Protein AF-A0A2N3FH47-F1 (afdb_monomer_lite)

Foldseek 3Di:
DDVVVVVVVVVVVVVVCCVVVVCVVVVVVPPPDPVVVVVVVCVVVVVVCVVVVCCQQPVPVDRDPSVPRQSNVLVVVLVVCCVVVVDPVVSVVSSVVSVVVSCVVDPD

Secondary structure (DSSP, 8-state):
--HHHHHHHHHHHHHHHHHHHHHHHHHTTS---HHHHHHHHHHHHHHHHHHHHHHHH-TTSS---TTT-HHHHHHHHHHHHHHHH--HHHHHHHHHHHHHHHHHH---

Structure (mmCIF, N/CA/C/O backbone):
data_AF-A0A2N3FH47-F1
#
_entry.id   AF-A0A2N3FH47-F1
#
loop_
_atom_site.group_PDB
_atom_site.id
_atom_site.type_symbol
_atom_site.label_atom_id
_atom_site.label_alt_id
_atom_site.label_comp_id
_atom_site.label_asym_id
_atom_site.label_entity_id
_atom_site.label_seq_id
_atom_site.pdbx_PDB_ins_code
_atom_site.Cartn_x
_atom_site.Cartn_y
_atom_site.Cartn_z
_atom_site.occupancy
_atom_site.B_iso_or_equiv
_atom_site.auth_seq_id
_atom_site.auth_comp_id
_atom_site.auth_asym_id
_atom_site.auth_atom_id
_atom_site.pdbx_PDB_model_num
ATOM 1 N N . MET A 1 1 ? -34.171 -5.448 -10.588 1.00 66.75 1 MET A N 1
ATOM 2 C CA . MET A 1 1 ? -33.170 -6.163 -9.762 1.00 66.75 1 MET A CA 1
ATOM 3 C C . MET A 1 1 ? -33.901 -7.180 -8.907 1.00 66.75 1 MET A C 1
ATOM 5 O O . MET A 1 1 ? -34.880 -6.813 -8.274 1.00 66.75 1 MET A O 1
ATOM 9 N N . ARG A 1 2 ? -33.516 -8.458 -8.951 1.00 85.75 2 ARG A N 1
ATOM 10 C CA . ARG A 1 2 ? -34.212 -9.498 -8.182 1.00 85.75 2 ARG A CA 1
ATOM 11 C C . ARG A 1 2 ? -33.969 -9.310 -6.668 1.00 85.75 2 ARG A C 1
ATOM 13 O O . ARG A 1 2 ? -32.842 -8.986 -6.294 1.00 85.75 2 ARG A O 1
ATOM 20 N N . PRO A 1 3 ? -34.981 -9.522 -5.803 1.00 85.06 3 PRO A N 1
ATOM 21 C CA . PRO A 1 3 ? -34.920 -9.185 -4.372 1.00 85.06 3 PRO A CA 1
ATOM 22 C C . PRO A 1 3 ? -33.823 -9.935 -3.599 1.00 85.06 3 PRO A C 1
ATOM 24 O O . PRO A 1 3 ? -33.326 -9.430 -2.595 1.00 85.06 3 PRO A O 1
ATOM 27 N N . TYR A 1 4 ? -33.366 -11.088 -4.099 1.00 90.31 4 TYR A N 1
ATOM 28 C CA . TYR A 1 4 ? -32.262 -11.831 -3.487 1.00 90.31 4 TYR A CA 1
ATOM 29 C C . TYR A 1 4 ? -30.931 -11.071 -3.492 1.00 90.31 4 TYR A C 1
ATOM 31 O O . TYR A 1 4 ? -30.133 -11.259 -2.580 1.00 90.31 4 TYR A O 1
ATOM 39 N N . TYR A 1 5 ? -30.677 -10.201 -4.479 1.00 93.44 5 TYR A N 1
ATOM 40 C CA . TYR A 1 5 ? -29.434 -9.425 -4.516 1.00 93.44 5 TYR A CA 1
ATOM 41 C C . TYR A 1 5 ? -29.380 -8.424 -3.366 1.00 93.44 5 TYR A C 1
ATOM 43 O O . TYR A 1 5 ? -28.336 -8.256 -2.749 1.00 93.44 5 TYR A O 1
ATOM 51 N N . VAL A 1 6 ? -30.515 -7.799 -3.045 1.00 91.62 6 VAL A N 1
ATOM 52 C CA . VAL A 1 6 ? -30.606 -6.837 -1.941 1.00 91.62 6 VAL A CA 1
ATOM 53 C C . VAL A 1 6 ? -30.410 -7.551 -0.604 1.00 91.62 6 VAL A C 1
ATOM 55 O O . VAL A 1 6 ? -29.642 -7.074 0.226 1.00 91.62 6 VAL A O 1
ATOM 58 N N . ALA A 1 7 ? -31.016 -8.729 -0.426 1.00 92.12 7 ALA A N 1
ATOM 59 C CA . ALA A 1 7 ? -30.809 -9.552 0.765 1.00 92.12 7 ALA A CA 1
ATOM 60 C C . ALA A 1 7 ? -29.343 -10.003 0.921 1.00 92.12 7 ALA A C 1
ATOM 62 O O . ALA A 1 7 ? -28.804 -9.952 2.024 1.00 92.12 7 ALA A O 1
ATOM 63 N N . LEU A 1 8 ? -28.673 -10.375 -0.176 1.00 94.06 8 LEU A N 1
ATOM 64 C CA . LEU A 1 8 ? -27.246 -10.720 -0.176 1.00 94.06 8 LEU A CA 1
ATOM 65 C C . LEU A 1 8 ? -26.354 -9.527 0.176 1.00 94.06 8 LEU A C 1
ATOM 67 O O . LEU A 1 8 ? -25.451 -9.669 0.996 1.00 94.06 8 LEU A O 1
ATOM 71 N N . ILE A 1 9 ? -26.616 -8.356 -0.410 1.00 93.25 9 ILE A N 1
ATOM 72 C CA . ILE A 1 9 ? -25.855 -7.132 -0.127 1.00 93.25 9 ILE A CA 1
ATOM 73 C C . ILE A 1 9 ? -26.022 -6.738 1.342 1.00 93.25 9 ILE A C 1
ATOM 75 O O . ILE A 1 9 ? -25.030 -6.463 2.012 1.00 93.25 9 ILE A O 1
ATOM 79 N N . LEU A 1 10 ? -27.253 -6.758 1.861 1.00 94.25 10 LEU A N 1
ATOM 80 C CA . LEU A 1 10 ? -27.527 -6.445 3.265 1.00 94.25 10 LEU A CA 1
ATOM 81 C C . LEU A 1 10 ? -26.917 -7.483 4.213 1.00 94.25 10 LEU A C 1
ATOM 83 O O . LEU A 1 10 ? -26.342 -7.101 5.229 1.00 94.25 10 LEU A O 1
ATOM 87 N N . GLY A 1 11 ? -26.975 -8.772 3.871 1.00 93.94 11 GLY A N 1
ATOM 88 C CA . GLY A 1 11 ? -26.347 -9.840 4.649 1.00 93.94 11 GLY A CA 1
ATOM 89 C C . GLY A 1 11 ? -24.823 -9.709 4.695 1.00 93.94 11 GLY A C 1
ATOM 90 O O . GLY A 1 11 ? -24.232 -9.741 5.774 1.00 93.94 11 GLY A O 1
ATOM 91 N N . MET A 1 12 ? -24.179 -9.474 3.548 1.00 94.06 12 MET A N 1
ATOM 92 C CA . MET A 1 12 ? -22.737 -9.216 3.490 1.00 94.06 12 MET A CA 1
ATOM 93 C C . MET A 1 12 ? -22.352 -7.938 4.236 1.00 94.06 12 MET A C 1
ATOM 95 O O . MET A 1 12 ? -21.361 -7.943 4.969 1.00 94.06 12 MET A O 1
ATOM 99 N N . ALA A 1 13 ? -23.129 -6.860 4.097 1.00 90.81 13 ALA A N 1
ATOM 100 C CA . ALA A 1 13 ? -22.895 -5.619 4.828 1.00 90.81 13 ALA A CA 1
ATOM 101 C C . ALA A 1 13 ? -22.987 -5.845 6.343 1.00 90.81 13 ALA A C 1
ATOM 103 O O . ALA A 1 13 ? -22.081 -5.438 7.070 1.00 90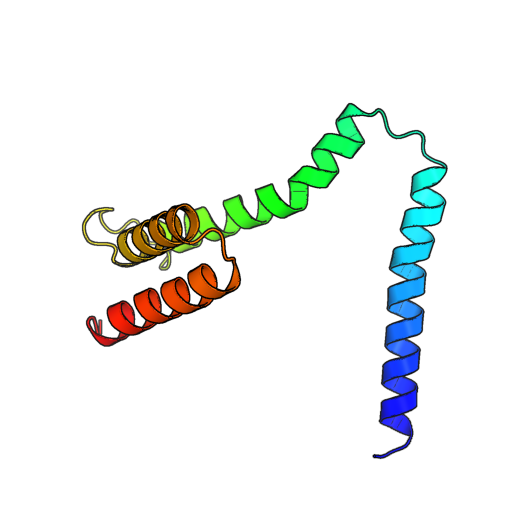.81 13 ALA A O 1
ATOM 104 N N . ALA A 1 14 ? -24.020 -6.552 6.810 1.00 93.19 14 ALA A N 1
ATOM 105 C CA . ALA A 1 14 ? -24.210 -6.862 8.222 1.00 93.19 14 ALA A CA 1
ATOM 106 C C . ALA A 1 14 ? -23.034 -7.667 8.788 1.00 93.19 14 ALA A C 1
ATOM 108 O O . ALA A 1 14 ? -22.456 -7.260 9.794 1.00 93.19 14 ALA A O 1
ATOM 109 N N . VAL A 1 15 ? -22.619 -8.748 8.118 1.00 91.50 15 VAL A N 1
ATOM 110 C CA . VAL A 1 15 ? -21.476 -9.566 8.560 1.00 91.50 15 VAL A CA 1
ATOM 111 C C . VAL A 1 15 ? -20.176 -8.753 8.547 1.00 91.50 15 VAL A C 1
ATOM 113 O O . VAL A 1 15 ? -19.442 -8.757 9.532 1.00 91.50 15 VAL A O 1
ATOM 116 N N . THR A 1 16 ? -19.916 -7.984 7.485 1.00 90.56 16 THR A N 1
ATOM 117 C CA . THR A 1 16 ? -18.693 -7.168 7.355 1.00 90.56 16 THR A CA 1
ATOM 118 C C . THR A 1 16 ? -18.587 -6.119 8.461 1.00 90.56 16 THR A C 1
ATOM 120 O O . THR A 1 16 ? -17.529 -5.967 9.081 1.00 90.56 16 THR A O 1
ATOM 123 N N . TYR A 1 17 ? -19.676 -5.392 8.726 1.00 86.06 17 TYR A N 1
ATOM 124 C CA . TYR A 1 17 ? -19.707 -4.387 9.785 1.00 86.06 17 TYR A CA 1
ATOM 125 C C . TYR A 1 17 ? -19.687 -5.021 11.171 1.00 86.06 17 TYR A C 1
ATOM 127 O O . TYR A 1 17 ? -19.001 -4.495 12.042 1.00 86.06 17 TYR A O 1
ATOM 135 N N . ALA A 1 18 ? -20.359 -6.156 11.375 1.00 87.25 18 ALA A N 1
ATOM 136 C CA . ALA A 1 18 ? -20.309 -6.880 12.640 1.00 87.25 18 ALA A CA 1
ATOM 137 C C . ALA A 1 18 ? -18.875 -7.304 12.974 1.00 87.25 18 ALA A C 1
ATOM 139 O O . ALA A 1 18 ? -18.407 -7.039 14.080 1.00 87.25 18 ALA A O 1
ATOM 140 N N . THR A 1 19 ? -18.136 -7.866 12.010 1.00 84.50 19 THR A N 1
ATOM 141 C CA . THR A 1 19 ? -16.723 -8.202 12.216 1.00 84.50 19 THR A CA 1
ATOM 142 C C . THR A 1 19 ? -15.899 -6.945 12.461 1.00 84.50 19 THR A C 1
ATOM 144 O O . THR A 1 19 ? -15.171 -6.891 13.442 1.00 84.50 19 THR A O 1
ATOM 147 N N . ARG A 1 20 ? -16.024 -5.906 11.625 1.00 80.75 20 ARG A N 1
ATOM 148 C CA . ARG A 1 20 ? -15.157 -4.719 11.701 1.00 80.75 20 ARG A CA 1
ATOM 149 C C . ARG A 1 20 ? -15.421 -3.868 12.952 1.00 80.75 20 ARG A C 1
ATOM 151 O O . ARG A 1 20 ? -14.478 -3.493 13.640 1.00 80.75 20 ARG A O 1
ATOM 158 N N . VAL A 1 21 ? -16.682 -3.574 13.263 1.00 77.00 21 VAL A N 1
ATOM 159 C CA . VAL A 1 21 ? -17.082 -2.765 14.430 1.00 77.00 21 VAL A CA 1
ATOM 160 C C . VAL A 1 21 ? -16.976 -3.576 15.716 1.00 77.00 21 VAL A C 1
ATOM 162 O O . VAL A 1 21 ? -16.508 -3.041 16.718 1.00 77.00 21 VAL A O 1
ATOM 165 N N . GLY A 1 22 ? -17.327 -4.866 15.682 1.00 75.25 22 GLY A N 1
ATOM 166 C CA . GLY A 1 22 ? -17.149 -5.771 16.817 1.00 75.25 22 GLY A CA 1
ATOM 167 C C . GLY A 1 22 ? -15.682 -5.888 17.225 1.00 75.25 22 GLY A C 1
ATOM 168 O O . GLY A 1 22 ? -15.360 -5.704 18.397 1.00 75.25 22 GLY A O 1
ATOM 169 N N . PHE A 1 23 ? -14.770 -6.074 16.261 1.00 6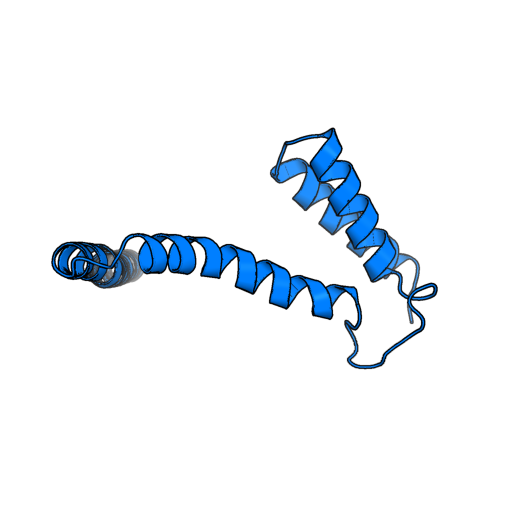8.56 23 PHE A N 1
ATOM 170 C CA . PHE A 1 23 ? -13.334 -6.101 16.555 1.00 68.56 23 PHE A CA 1
ATOM 171 C C . PHE A 1 23 ? -12.825 -4.768 17.098 1.00 68.56 23 PHE A C 1
ATOM 173 O O . PHE A 1 23 ? -12.068 -4.766 18.058 1.00 68.56 23 PHE A O 1
ATOM 180 N N . ILE A 1 24 ? -13.235 -3.633 16.520 1.00 66.50 24 ILE A N 1
ATOM 181 C CA . ILE A 1 24 ? -12.796 -2.305 16.984 1.00 66.50 24 ILE A CA 1
ATOM 182 C C . ILE A 1 24 ? -13.334 -2.004 18.393 1.00 66.50 24 ILE A C 1
ATOM 184 O O . ILE A 1 24 ? -12.623 -1.415 19.208 1.00 66.50 24 ILE A O 1
ATOM 188 N N . GLY A 1 25 ? -14.566 -2.424 18.693 1.00 68.12 25 GLY A N 1
ATOM 189 C CA . GLY A 1 25 ? -15.183 -2.284 20.012 1.00 68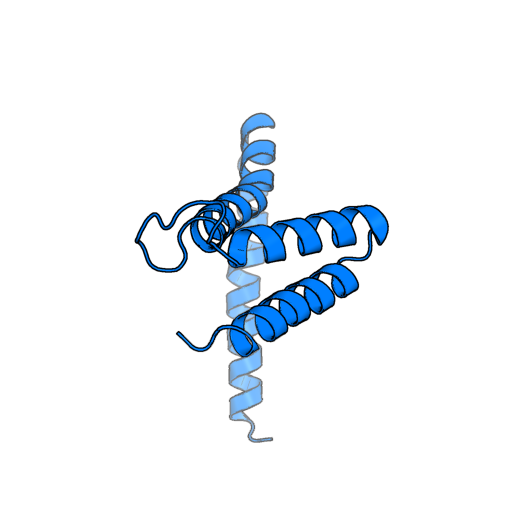.12 25 GLY A CA 1
ATOM 190 C C . GLY A 1 25 ? -14.465 -3.102 21.087 1.00 68.12 25 GLY A C 1
ATOM 191 O O . GLY A 1 25 ? -14.167 -2.569 22.153 1.00 68.12 25 GLY A O 1
ATOM 192 N N . VAL A 1 26 ? -14.113 -4.356 20.784 1.00 63.53 26 VAL A N 1
ATOM 193 C CA . VAL A 1 26 ? -13.356 -5.240 21.690 1.00 63.53 26 VAL A CA 1
ATOM 194 C C . VAL A 1 26 ? -11.885 -4.817 21.793 1.00 63.53 26 VAL A C 1
ATOM 196 O O . VAL A 1 26 ? -11.320 -4.793 22.882 1.00 63.53 26 VAL A O 1
ATOM 199 N N . ALA A 1 27 ? -11.263 -4.386 20.693 1.00 61.44 27 ALA A N 1
ATOM 200 C CA . ALA A 1 27 ? -9.884 -3.895 20.675 1.00 61.44 27 ALA A CA 1
ATOM 201 C C . ALA A 1 27 ? -9.693 -2.595 21.473 1.00 61.44 27 ALA A C 1
ATOM 203 O O . ALA A 1 27 ? -8.576 -2.307 21.887 1.00 61.44 27 ALA A O 1
ATOM 204 N N . ARG A 1 28 ? -10.761 -1.822 21.722 1.00 58.91 28 ARG A N 1
ATOM 205 C CA . ARG A 1 28 ? -10.737 -0.664 22.633 1.00 58.91 28 ARG A CA 1
ATOM 206 C C . ARG A 1 28 ? -10.616 -1.051 24.108 1.00 58.91 28 ARG A C 1
ATOM 208 O O . ARG A 1 28 ? -10.177 -0.220 24.892 1.00 58.91 28 ARG A O 1
ATOM 215 N N . GLN A 1 29 ? -11.037 -2.262 24.478 1.00 59.78 29 GLN A N 1
ATOM 216 C CA . GLN A 1 29 ? -10.985 -2.760 25.858 1.00 59.78 29 GLN A CA 1
ATOM 217 C C . GLN A 1 29 ? -9.634 -3.399 26.193 1.00 59.78 29 GLN A C 1
ATOM 219 O O . GLN A 1 29 ? -9.242 -3.443 27.354 1.00 59.78 29 GLN A O 1
ATOM 224 N N . PHE A 1 30 ? -8.898 -3.854 25.178 1.00 61.81 30 PHE A N 1
ATOM 225 C CA . PHE A 1 30 ? -7.489 -4.183 25.323 1.00 61.81 30 PHE A CA 1
ATOM 226 C C . PHE A 1 30 ? -6.690 -2.881 25.261 1.00 61.81 30 PHE A C 1
ATOM 228 O O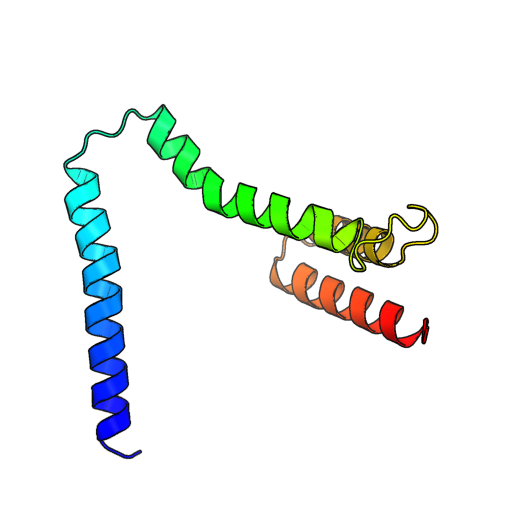 . PHE A 1 30 ? -6.531 -2.304 24.186 1.00 61.81 30 PHE A O 1
ATOM 235 N N . GLU A 1 31 ? -6.177 -2.411 26.398 1.00 59.47 31 GLU A N 1
ATOM 236 C CA . GLU A 1 31 ? -5.166 -1.349 26.448 1.00 59.47 31 GLU A CA 1
ATOM 237 C C . GLU A 1 31 ? -3.878 -1.846 25.769 1.00 59.47 31 GLU A C 1
ATOM 239 O O . GLU A 1 31 ? -2.915 -2.284 26.397 1.00 59.47 31 GLU A O 1
ATOM 244 N N . MET A 1 32 ? -3.875 -1.858 24.436 1.00 60.00 32 MET A N 1
ATOM 245 C CA . MET A 1 32 ? -2.709 -2.222 23.649 1.00 60.00 32 MET A CA 1
ATOM 246 C C . MET A 1 32 ? -1.638 -1.163 23.891 1.00 60.00 32 MET A C 1
ATOM 248 O O . MET A 1 32 ? -1.846 0.015 23.586 1.00 60.00 32 MET A O 1
ATOM 252 N N . HIS A 1 33 ? -0.485 -1.593 24.413 1.00 66.62 33 HIS A N 1
ATOM 253 C CA . HIS A 1 33 ? 0.671 -0.727 24.627 1.00 66.62 33 HIS A CA 1
ATOM 254 C C . HIS A 1 33 ? 0.927 0.104 23.353 1.00 66.62 33 HIS A C 1
ATOM 256 O O . HIS A 1 33 ? 0.924 -0.462 22.253 1.00 66.62 33 HIS A O 1
ATOM 262 N N . PRO A 1 34 ? 1.149 1.428 23.450 1.00 72.75 34 PRO A N 1
ATOM 263 C CA . PRO A 1 34 ? 1.162 2.340 22.299 1.00 72.75 34 PRO A CA 1
ATOM 264 C C . PRO A 1 34 ? 2.131 1.918 21.181 1.00 72.75 34 PRO A C 1
ATOM 266 O O . PRO A 1 34 ? 1.878 2.183 20.007 1.00 72.75 34 PRO A O 1
ATOM 269 N N . LEU A 1 35 ? 3.203 1.198 21.529 1.00 74.06 35 LEU A N 1
ATOM 270 C CA . LEU A 1 35 ? 4.154 0.602 20.583 1.00 74.06 35 LEU A CA 1
ATOM 271 C C . LEU A 1 35 ? 3.531 -0.485 19.690 1.00 74.06 35 LEU A C 1
ATOM 273 O O . LEU A 1 35 ? 3.794 -0.512 18.487 1.00 74.06 35 LEU A O 1
ATOM 277 N N . LEU A 1 36 ? 2.692 -1.361 20.251 1.00 73.12 36 LEU A N 1
ATOM 278 C CA . LEU A 1 36 ? 2.042 -2.441 19.505 1.00 73.12 36 LEU A CA 1
ATOM 279 C C . LEU A 1 36 ? 1.022 -1.868 18.524 1.00 73.12 36 LEU A C 1
ATOM 281 O O . LEU A 1 36 ? 1.065 -2.189 17.341 1.00 73.12 36 LEU A O 1
ATOM 285 N N . ARG A 1 37 ? 0.173 -0.943 18.983 1.00 76.06 37 ARG A N 1
ATOM 286 C CA . ARG A 1 37 ? -0.817 -0.275 18.126 1.00 76.06 37 ARG A CA 1
ATOM 287 C C . ARG A 1 37 ? -0.158 0.422 16.936 1.00 76.06 37 ARG A C 1
ATOM 289 O O . ARG A 1 37 ? -0.606 0.252 15.806 1.00 76.06 37 ARG A O 1
ATOM 296 N N . ARG A 1 38 ? 0.932 1.154 17.190 1.00 76.38 38 ARG A N 1
ATOM 297 C CA . ARG A 1 38 ? 1.691 1.851 16.147 1.00 76.38 38 ARG A CA 1
ATOM 298 C C . ARG A 1 38 ? 2.320 0.865 15.159 1.00 76.38 38 ARG A C 1
ATOM 300 O O . ARG A 1 38 ? 2.272 1.105 13.962 1.00 76.38 38 ARG A O 1
ATOM 307 N N . SER A 1 39 ? 2.836 -0.267 15.639 1.00 79.50 39 SER A N 1
ATOM 308 C CA . SER A 1 39 ? 3.398 -1.320 14.781 1.00 79.50 39 SER A CA 1
ATOM 309 C C . SER A 1 39 ? 2.330 -1.980 13.904 1.00 79.50 39 SER A C 1
ATOM 311 O O . SER A 1 39 ? 2.541 -2.110 12.702 1.00 79.50 39 SER A O 1
ATOM 313 N N . LEU A 1 40 ? 1.162 -2.325 14.465 1.00 80.25 40 LEU A N 1
ATOM 314 C CA . LEU A 1 40 ? 0.040 -2.900 13.711 1.00 80.25 40 LEU A CA 1
ATOM 315 C C . LEU A 1 40 ? -0.511 -1.9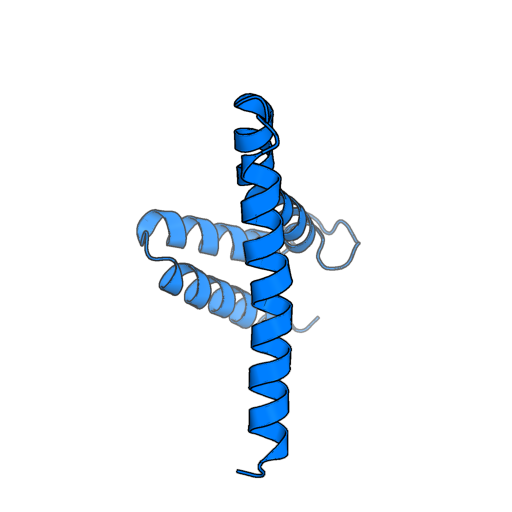44 12.642 1.00 80.25 40 LEU A C 1
ATOM 317 O O . LEU A 1 40 ? -0.940 -2.405 11.589 1.00 80.25 40 LEU A O 1
ATOM 321 N N . GLU A 1 41 ? -0.479 -0.631 12.868 1.00 83.19 41 GLU A N 1
ATOM 322 C CA . GLU A 1 41 ? -0.906 0.357 11.867 1.00 83.19 41 GLU A CA 1
ATOM 323 C C . GLU A 1 41 ? 0.044 0.419 10.656 1.00 83.19 41 GLU A C 1
ATOM 325 O O . GLU A 1 41 ? -0.396 0.688 9.538 1.00 83.19 41 GLU A O 1
ATOM 330 N N . TYR A 1 42 ? 1.326 0.084 10.843 1.00 84.19 42 TYR A N 1
ATOM 331 C CA . TYR A 1 42 ? 2.298 -0.031 9.750 1.00 84.19 42 TYR A CA 1
ATOM 332 C C . TYR A 1 42 ? 2.284 -1.392 9.048 1.00 84.19 42 TYR A C 1
ATOM 334 O O . TYR A 1 42 ? 2.781 -1.483 7.925 1.00 84.19 42 TYR A O 1
ATOM 342 N N . VAL A 1 43 ? 1.694 -2.432 9.650 1.00 87.62 43 VAL A N 1
ATOM 343 C CA . VAL A 1 43 ? 1.623 -3.781 9.059 1.00 87.62 43 VAL A CA 1
ATOM 344 C C . VAL A 1 43 ? 1.032 -3.771 7.640 1.00 87.62 43 VAL A C 1
ATOM 346 O O . VAL A 1 43 ? 1.669 -4.338 6.756 1.00 87.62 43 VAL A O 1
ATOM 349 N N . PRO A 1 44 ? -0.106 -3.106 7.348 1.00 88.69 44 PRO A N 1
ATOM 350 C CA . PRO A 1 44 ? -0.659 -3.075 5.993 1.00 88.69 44 PRO A CA 1
ATOM 351 C C . PRO A 1 44 ? 0.313 -2.495 4.961 1.00 88.69 44 PRO A C 1
ATOM 353 O O . PRO A 1 44 ? 0.485 -3.059 3.884 1.00 88.69 44 PRO A O 1
ATOM 356 N N . VAL A 1 45 ? 0.985 -1.391 5.298 1.00 86.62 45 VAL A N 1
ATOM 357 C CA . VAL A 1 45 ? 1.946 -0.735 4.399 1.00 86.62 45 VAL A CA 1
ATOM 358 C C . VAL A 1 45 ? 3.200 -1.595 4.225 1.00 86.62 45 VAL A C 1
ATOM 360 O O . VAL A 1 45 ? 3.687 -1.745 3.106 1.00 86.62 45 VAL A O 1
ATOM 363 N N . ALA A 1 46 ? 3.692 -2.207 5.304 1.00 88.81 46 ALA A N 1
ATOM 364 C CA . ALA A 1 46 ? 4.852 -3.093 5.277 1.00 88.81 46 ALA A CA 1
ATOM 365 C C . ALA A 1 46 ? 4.594 -4.356 4.444 1.00 88.81 46 ALA A C 1
ATOM 367 O O . ALA A 1 46 ? 5.446 -4.740 3.649 1.00 88.81 46 ALA A O 1
ATOM 368 N N . ILE A 1 47 ? 3.410 -4.965 4.572 1.00 91.75 47 ILE A N 1
ATOM 369 C CA . ILE A 1 47 ? 3.013 -6.127 3.768 1.00 91.75 47 ILE A CA 1
ATOM 370 C C . ILE A 1 47 ? 2.924 -5.743 2.291 1.00 91.75 47 ILE A C 1
ATOM 372 O O . ILE A 1 47 ? 3.462 -6.459 1.452 1.00 91.75 47 ILE A O 1
ATOM 376 N N . LEU A 1 48 ? 2.298 -4.608 1.954 1.00 90.44 48 LEU A N 1
ATOM 377 C CA . LEU A 1 48 ? 2.249 -4.138 0.566 1.00 90.44 48 LEU A CA 1
ATOM 378 C C . LEU A 1 48 ? 3.656 -3.928 -0.003 1.00 90.44 48 LEU A C 1
ATOM 380 O O . LEU A 1 48 ? 3.935 -4.392 -1.104 1.00 90.44 48 LEU A O 1
ATOM 384 N N . ALA A 1 49 ? 4.561 -3.301 0.751 1.00 86.81 49 ALA A N 1
ATOM 385 C CA . ALA A 1 49 ? 5.950 -3.137 0.332 1.00 86.81 49 ALA A CA 1
ATOM 386 C C . ALA A 1 49 ? 6.658 -4.492 0.147 1.00 86.81 49 ALA A C 1
ATOM 388 O O . ALA A 1 49 ? 7.301 -4.709 -0.878 1.00 86.81 49 ALA A O 1
ATOM 389 N N . ALA A 1 50 ? 6.488 -5.420 1.090 1.00 86.69 50 ALA A N 1
ATOM 390 C CA . ALA A 1 50 ? 7.070 -6.759 1.042 1.00 86.69 50 ALA A CA 1
ATOM 391 C C . ALA A 1 50 ? 6.501 -7.639 -0.083 1.00 86.69 50 ALA A C 1
ATOM 393 O O . ALA A 1 50 ? 7.187 -8.550 -0.529 1.00 86.69 50 ALA A O 1
ATOM 394 N N . LEU A 1 51 ? 5.276 -7.376 -0.550 1.00 88.31 51 LEU A N 1
ATOM 395 C CA . LEU A 1 51 ? 4.672 -8.046 -1.707 1.00 88.31 51 LEU A CA 1
ATOM 396 C C . LEU A 1 51 ? 5.129 -7.425 -3.030 1.00 88.31 51 LEU A C 1
ATOM 398 O O . LEU A 1 51 ? 5.446 -8.142 -3.977 1.00 88.31 51 LEU A O 1
ATOM 402 N N . VAL A 1 52 ? 5.177 -6.094 -3.102 1.00 82.50 52 VAL A N 1
ATOM 403 C CA . VAL A 1 52 ? 5.550 -5.370 -4.324 1.00 82.50 52 VAL A CA 1
ATOM 404 C C . VAL A 1 52 ? 7.038 -5.533 -4.631 1.00 82.50 52 VAL A C 1
ATOM 406 O O . VAL A 1 52 ? 7.400 -5.715 -5.788 1.00 82.50 52 VAL A O 1
ATOM 409 N N . PHE A 1 53 ? 7.903 -5.511 -3.617 1.00 81.69 53 PHE A N 1
ATOM 410 C CA . PHE A 1 53 ? 9.352 -5.615 -3.796 1.00 81.69 53 PHE A CA 1
ATOM 411 C C . PHE A 1 53 ? 9.792 -6.875 -4.577 1.00 81.69 53 PHE A C 1
ATOM 413 O O . PHE A 1 53 ? 10.429 -6.718 -5.620 1.00 81.69 53 PHE A O 1
ATOM 420 N N . PRO A 1 54 ? 9.428 -8.113 -4.179 1.00 77.12 54 PRO A N 1
ATOM 421 C CA . PRO A 1 54 ? 9.765 -9.309 -4.949 1.00 77.12 54 PRO A CA 1
ATOM 422 C C . PRO A 1 54 ? 9.018 -9.375 -6.284 1.00 77.12 54 PRO A C 1
ATOM 424 O O . PRO A 1 54 ? 9.592 -9.841 -7.263 1.00 77.12 54 PRO A O 1
ATOM 427 N N . ALA A 1 55 ? 7.782 -8.865 -6.359 1.00 76.62 55 ALA A N 1
ATOM 428 C CA . ALA A 1 55 ? 7.033 -8.807 -7.615 1.00 76.62 55 ALA A CA 1
ATOM 429 C C . ALA A 1 55 ? 7.722 -7.926 -8.675 1.00 76.62 55 ALA A C 1
ATOM 431 O O . ALA A 1 55 ? 7.577 -8.177 -9.868 1.00 76.62 55 ALA A O 1
ATOM 432 N N . VAL A 1 56 ? 8.481 -6.912 -8.246 1.00 72.88 56 VAL A N 1
ATOM 433 C CA . VAL A 1 56 ? 9.269 -6.036 -9.125 1.00 72.88 56 VAL A CA 1
ATOM 434 C C . VAL A 1 56 ? 10.648 -6.622 -9.428 1.00 72.88 56 VAL A C 1
ATOM 436 O O . VAL A 1 56 ? 11.107 -6.523 -10.563 1.00 72.88 56 VAL A O 1
ATOM 439 N N . LEU A 1 57 ? 11.324 -7.210 -8.434 1.00 68.25 57 LEU A N 1
ATOM 440 C CA . LEU A 1 57 ? 12.691 -7.719 -8.600 1.00 68.25 57 LEU A CA 1
ATOM 441 C C . LEU A 1 57 ? 12.758 -9.069 -9.333 1.00 68.25 57 LEU A C 1
ATOM 443 O O . LEU A 1 57 ? 13.702 -9.294 -10.086 1.00 68.25 57 LEU A O 1
ATOM 447 N N . ALA A 1 58 ? 11.803 -9.971 -9.099 1.00 65.94 58 ALA A N 1
ATOM 448 C CA . ALA A 1 58 ? 11.815 -11.333 -9.636 1.00 65.94 58 ALA A CA 1
ATOM 449 C C . ALA A 1 58 ? 10.393 -11.824 -9.993 1.00 65.94 58 ALA A C 1
ATOM 451 O O . ALA A 1 58 ? 9.895 -12.774 -9.381 1.00 65.94 58 ALA A O 1
ATOM 452 N N . PRO A 1 59 ? 9.724 -11.207 -10.987 1.00 64.38 59 PRO A N 1
ATOM 453 C CA . PRO A 1 59 ? 8.348 -11.546 -11.367 1.00 64.38 59 PRO A CA 1
ATOM 454 C C . PRO A 1 59 ? 8.161 -12.998 -11.844 1.00 64.38 59 PRO A C 1
ATOM 456 O O . PRO A 1 59 ? 7.069 -13.544 -11.703 1.00 64.38 59 PRO A O 1
ATOM 459 N N . SER A 1 60 ? 9.205 -13.637 -12.380 1.00 61.44 60 SER A N 1
ATOM 460 C CA . SER A 1 60 ? 9.190 -15.008 -12.919 1.00 61.44 60 SER A CA 1
ATOM 461 C C . SER A 1 60 ? 9.834 -16.058 -11.997 1.00 61.44 60 SER A C 1
ATOM 463 O O . SER A 1 60 ? 9.904 -17.229 -12.361 1.00 61.44 60 SER A O 1
ATOM 465 N N . GLY A 1 61 ? 10.309 -15.678 -10.804 1.00 58.78 61 GLY A N 1
ATOM 466 C CA . GLY A 1 61 ? 11.012 -16.589 -9.887 1.00 58.78 61 GLY A CA 1
ATOM 467 C C . GLY A 1 61 ? 12.460 -16.917 -10.284 1.00 58.78 61 GLY A C 1
ATOM 468 O O . GLY A 1 61 ? 13.167 -17.570 -9.517 1.00 58.78 61 GLY A O 1
ATOM 469 N N . THR A 1 62 ? 12.934 -16.429 -11.433 1.00 54.31 62 THR A N 1
ATOM 470 C CA . THR A 1 62 ? 14.341 -16.459 -11.846 1.00 54.31 62 THR A CA 1
ATOM 471 C C . THR A 1 62 ? 14.976 -15.089 -11.594 1.00 54.31 62 THR A C 1
ATOM 473 O O . THR A 1 62 ? 14.408 -14.053 -11.938 1.00 54.31 62 THR A O 1
ATOM 476 N N . MET A 1 63 ? 16.157 -15.058 -10.960 1.00 49.97 63 MET A N 1
ATOM 477 C CA . MET A 1 63 ? 16.958 -13.831 -10.856 1.00 49.97 63 MET A CA 1
ATOM 478 C C . MET A 1 63 ? 17.554 -13.513 -12.230 1.00 49.97 63 MET A C 1
ATOM 480 O O . MET A 1 63 ? 18.703 -13.842 -12.518 1.00 49.97 63 MET A O 1
ATOM 484 N N . GLU A 1 64 ? 16.762 -12.900 -13.102 1.00 55.66 64 GLU A N 1
ATOM 485 C CA . GLU A 1 64 ? 17.302 -12.243 -14.286 1.00 55.66 64 GLU A CA 1
ATOM 486 C C . GLU A 1 64 ? 18.021 -10.960 -13.861 1.00 55.66 64 GLU A C 1
ATOM 488 O O . GLU A 1 64 ? 17.615 -10.291 -12.907 1.00 55.66 64 GLU A O 1
ATOM 493 N N . SER A 1 65 ? 19.132 -10.648 -14.536 1.00 53.62 65 SER A N 1
ATOM 494 C CA . SER A 1 65 ? 19.994 -9.507 -14.210 1.00 53.62 65 SER A CA 1
ATOM 495 C C . SER A 1 65 ? 19.162 -8.240 -13.933 1.00 53.62 65 SER A C 1
ATOM 497 O O . SER A 1 65 ? 18.323 -7.888 -14.768 1.00 53.62 65 SER A O 1
ATOM 499 N N . PRO A 1 66 ? 19.407 -7.506 -12.826 1.00 56.12 66 PRO A N 1
ATOM 500 C CA . PRO A 1 66 ? 18.665 -6.291 -12.465 1.00 56.12 66 PRO A CA 1
ATOM 501 C C . PRO A 1 66 ? 18.642 -5.217 -13.561 1.00 56.12 66 PRO A C 1
ATOM 503 O O . PRO A 1 66 ? 17.803 -4.323 -13.553 1.00 56.12 66 PRO A O 1
ATOM 506 N N . VAL A 1 67 ? 19.581 -5.297 -14.506 1.00 52.75 67 VAL A N 1
ATOM 507 C CA . VAL A 1 67 ? 19.721 -4.364 -15.628 1.00 52.75 67 VAL A CA 1
ATOM 508 C C . VAL A 1 67 ? 18.873 -4.789 -16.836 1.00 52.75 67 VAL A C 1
ATOM 510 O O . VAL A 1 67 ? 18.457 -3.936 -17.615 1.00 52.75 67 VAL A O 1
ATOM 513 N N . ALA A 1 68 ? 18.577 -6.086 -16.9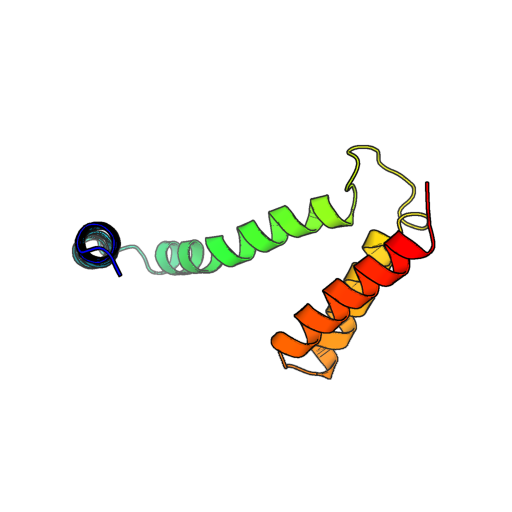76 1.00 58.03 68 ALA A N 1
ATOM 514 C CA . ALA A 1 68 ? 17.728 -6.631 -18.038 1.00 58.03 68 ALA A CA 1
ATOM 515 C C . ALA A 1 68 ? 16.234 -6.616 -17.668 1.00 58.03 68 ALA A C 1
ATOM 517 O O . ALA A 1 68 ? 15.373 -6.675 -18.544 1.00 58.03 68 ALA A O 1
ATOM 518 N N . ASN A 1 69 ? 15.919 -6.521 -16.372 1.00 62.78 69 ASN A N 1
ATOM 519 C CA . ASN A 1 69 ? 14.557 -6.677 -15.889 1.00 62.78 69 ASN A CA 1
ATOM 520 C C . ASN A 1 69 ? 13.747 -5.372 -16.011 1.00 62.78 69 ASN A C 1
ATOM 522 O O . ASN A 1 69 ? 13.875 -4.428 -15.227 1.00 62.78 69 ASN A O 1
ATOM 526 N N . ILE A 1 70 ? 12.874 -5.343 -17.015 1.00 66.31 70 ILE A N 1
ATOM 527 C CA . ILE A 1 70 ? 11.993 -4.225 -17.378 1.00 66.31 70 ILE A CA 1
ATOM 528 C C . ILE A 1 70 ? 11.122 -3.723 -16.213 1.00 66.31 70 ILE A C 1
ATOM 530 O O . ILE A 1 70 ? 10.788 -2.537 -16.135 1.00 66.31 70 ILE A O 1
ATOM 534 N N . TYR A 1 71 ? 10.783 -4.611 -15.280 1.00 68.25 71 TYR A N 1
ATOM 535 C CA . TYR A 1 71 ? 9.917 -4.308 -14.145 1.00 68.25 71 TYR A CA 1
ATOM 536 C C . TYR A 1 71 ? 10.571 -3.339 -13.151 1.00 68.25 71 TYR A C 1
ATOM 538 O O . TYR A 1 71 ? 9.879 -2.496 -12.576 1.00 68.25 71 TYR A O 1
ATOM 546 N N . ILE A 1 72 ? 11.900 -3.380 -13.011 1.00 71.00 72 ILE A N 1
ATOM 547 C CA . ILE A 1 72 ? 12.658 -2.476 -12.131 1.00 71.00 72 ILE A CA 1
ATOM 548 C C . ILE A 1 72 ? 12.591 -1.038 -12.660 1.00 71.00 72 ILE A C 1
ATOM 550 O O . ILE A 1 72 ? 12.342 -0.103 -11.897 1.00 71.00 72 ILE A O 1
ATOM 554 N N . TRP A 1 73 ? 12.724 -0.856 -13.976 1.00 70.56 73 TRP A N 1
ATOM 555 C CA . TRP A 1 73 ? 12.595 0.454 -14.616 1.00 70.56 73 TRP A CA 1
ATOM 556 C C . TRP A 1 73 ? 11.164 1.000 -14.539 1.00 70.56 73 TRP A C 1
ATOM 558 O O . TRP A 1 73 ? 10.977 2.175 -14.217 1.00 70.56 73 TRP A O 1
ATOM 568 N N . ALA A 1 74 ? 10.148 0.156 -14.749 1.00 71.88 74 ALA A N 1
ATOM 569 C CA . ALA A 1 74 ? 8.745 0.550 -14.593 1.00 71.88 74 ALA A CA 1
ATOM 570 C C . ALA A 1 74 ? 8.429 0.991 -13.149 1.00 71.88 74 ALA A C 1
ATOM 572 O O . ALA A 1 74 ? 7.774 2.018 -12.934 1.00 71.88 74 ALA A O 1
ATOM 573 N N . ALA A 1 75 ? 8.951 0.274 -12.149 1.00 75.44 75 ALA A N 1
ATOM 574 C CA . ALA A 1 75 ? 8.816 0.649 -10.744 1.00 75.44 75 ALA A CA 1
ATOM 575 C C . ALA A 1 75 ? 9.529 1.972 -10.422 1.00 75.44 75 ALA A C 1
ATOM 577 O O . ALA A 1 75 ? 8.961 2.811 -9.721 1.00 75.44 75 ALA A O 1
ATOM 578 N N . LEU A 1 76 ? 10.722 2.205 -10.979 1.00 80.88 76 LEU A N 1
ATOM 579 C CA . LEU A 1 76 ? 11.467 3.454 -10.797 1.00 80.88 76 LEU A CA 1
ATOM 580 C C . LEU A 1 76 ? 10.714 4.660 -11.382 1.00 80.88 76 LEU A C 1
ATOM 582 O O . LEU A 1 76 ? 10.595 5.689 -10.719 1.00 80.88 76 LEU A O 1
ATOM 586 N N . ILE A 1 77 ? 10.144 4.521 -12.585 1.00 76.62 77 ILE A N 1
ATOM 587 C CA . ILE A 1 77 ? 9.315 5.562 -13.219 1.00 76.62 77 ILE A CA 1
ATOM 588 C C . ILE A 1 77 ? 8.055 5.830 -12.385 1.00 76.62 77 ILE A C 1
ATOM 590 O O . ILE A 1 77 ? 7.669 6.984 -12.174 1.00 76.62 77 ILE A O 1
ATOM 594 N N . THR A 1 78 ? 7.427 4.776 -11.864 1.00 77.00 78 THR A N 1
ATOM 595 C CA . THR A 1 78 ? 6.247 4.893 -10.993 1.00 77.00 78 THR A CA 1
ATOM 596 C C . THR A 1 78 ? 6.589 5.615 -9.687 1.00 77.00 78 THR A C 1
ATOM 598 O O . THR A 1 78 ? 5.856 6.508 -9.259 1.00 77.00 78 THR A O 1
ATOM 601 N N . ALA A 1 79 ? 7.731 5.294 -9.074 1.00 78.88 79 ALA A N 1
ATOM 602 C CA . ALA A 1 79 ? 8.213 5.980 -7.880 1.00 78.88 79 ALA A CA 1
ATOM 603 C C . ALA A 1 79 ? 8.519 7.459 -8.172 1.00 78.88 79 ALA A C 1
ATOM 605 O O . ALA A 1 79 ? 8.043 8.336 -7.451 1.00 78.88 79 ALA A O 1
ATOM 606 N N . ALA A 1 80 ? 9.240 7.749 -9.259 1.00 81.06 80 ALA A N 1
ATOM 607 C CA . ALA A 1 80 ? 9.576 9.112 -9.666 1.00 81.06 80 ALA A CA 1
ATOM 608 C C . ALA A 1 80 ? 8.319 9.965 -9.905 1.00 81.06 80 ALA A C 1
ATOM 610 O O . ALA A 1 80 ? 8.201 11.068 -9.370 1.00 81.06 80 ALA A O 1
ATOM 611 N N . THR A 1 81 ? 7.333 9.433 -10.630 1.00 73.25 81 THR A N 1
ATOM 612 C CA . THR A 1 81 ? 6.069 10.144 -10.881 1.00 73.25 81 THR A CA 1
ATOM 613 C C . THR A 1 81 ? 5.231 10.342 -9.621 1.00 73.25 81 THR A C 1
ATOM 615 O O . THR A 1 81 ? 4.625 11.403 -9.459 1.00 73.25 81 THR A O 1
ATOM 618 N N . LEU A 1 82 ? 5.249 9.397 -8.677 1.00 76.50 82 LEU A N 1
ATOM 619 C CA . LEU A 1 82 ? 4.605 9.585 -7.377 1.00 76.50 82 LEU A CA 1
ATOM 620 C C . LEU A 1 82 ? 5.242 10.743 -6.586 1.00 76.50 82 LEU A C 1
ATOM 622 O O . LEU A 1 82 ? 4.508 11.568 -6.033 1.00 76.50 82 LEU A O 1
ATOM 626 N N . PHE A 1 83 ? 6.577 10.843 -6.575 1.00 78.50 83 PHE A N 1
ATOM 627 C CA . PHE A 1 83 ? 7.294 11.936 -5.905 1.00 78.50 83 PHE A CA 1
ATOM 628 C C . PHE A 1 83 ? 7.011 13.303 -6.537 1.00 78.50 83 PHE A C 1
ATOM 630 O O . PHE A 1 83 ? 6.833 14.282 -5.809 1.00 78.50 83 PHE A O 1
ATOM 637 N N . THR A 1 84 ? 6.924 13.377 -7.867 1.00 74.94 84 THR A N 1
ATOM 638 C CA . THR A 1 84 ? 6.676 14.644 -8.569 1.00 74.94 84 THR A CA 1
ATOM 639 C C . THR A 1 84 ? 5.214 15.074 -8.487 1.00 74.94 84 THR A C 1
ATOM 641 O O . THR A 1 84 ? 4.928 16.238 -8.213 1.00 74.94 84 THR A O 1
ATOM 644 N N . THR A 1 85 ? 4.263 14.164 -8.714 1.00 72.75 85 THR A N 1
ATOM 645 C CA . THR A 1 85 ? 2.851 14.545 -8.838 1.00 72.75 85 THR A CA 1
ATOM 646 C C . THR A 1 85 ? 2.136 14.618 -7.487 1.00 72.75 85 THR A C 1
ATOM 648 O O . THR A 1 85 ? 1.141 15.334 -7.378 1.00 72.75 85 THR A O 1
ATOM 651 N N . LYS A 1 86 ? 2.591 13.885 -6.454 1.00 74.56 86 LYS A N 1
ATOM 652 C CA . LYS A 1 86 ? 1.911 13.738 -5.144 1.00 74.56 86 LYS A CA 1
ATOM 653 C C . LYS A 1 86 ? 0.423 13.329 -5.226 1.00 74.56 86 LYS A C 1
ATOM 655 O O . LYS A 1 86 ? -0.281 13.347 -4.220 1.00 74.56 86 LYS A O 1
ATOM 660 N N . ARG A 1 87 ? -0.074 12.938 -6.408 1.00 77.12 87 ARG A N 1
ATOM 661 C CA . ARG A 1 87 ? -1.443 12.459 -6.650 1.00 77.12 87 ARG A CA 1
ATOM 662 C C . ARG A 1 87 ? -1.399 10.954 -6.882 1.00 77.12 87 ARG A C 1
ATOM 664 O O . ARG A 1 87 ? -0.898 10.507 -7.911 1.00 77.12 87 ARG A O 1
ATOM 671 N N . GLN A 1 88 ? -1.968 10.185 -5.954 1.00 75.31 88 GLN A N 1
ATOM 672 C CA . GLN A 1 88 ? -1.969 8.714 -5.999 1.00 75.31 88 GLN A CA 1
ATOM 673 C C . GLN A 1 88 ? -2.578 8.161 -7.296 1.00 75.31 88 GLN A C 1
ATOM 675 O O . GLN A 1 88 ? -2.021 7.246 -7.891 1.00 75.31 88 GLN A O 1
ATOM 680 N N . TRP A 1 89 ? -3.668 8.762 -7.782 1.00 78.19 89 TRP A N 1
ATOM 681 C CA . TRP A 1 89 ? -4.316 8.353 -9.032 1.00 78.19 89 TRP A CA 1
ATOM 682 C C . TRP A 1 89 ? -3.392 8.443 -10.249 1.00 78.19 89 TRP A C 1
ATOM 684 O O . TRP A 1 89 ? -3.405 7.552 -11.091 1.00 78.19 89 TRP A O 1
ATOM 694 N N . VAL A 1 90 ? -2.557 9.485 -10.325 1.00 74.38 90 VAL A N 1
ATOM 695 C CA . VAL A 1 90 ? -1.628 9.660 -11.450 1.00 74.38 90 VAL A CA 1
ATOM 696 C C . VAL A 1 90 ? -0.525 8.608 -11.398 1.00 74.38 90 VAL A C 1
ATOM 698 O O . VAL A 1 90 ? -0.214 8.018 -12.424 1.00 74.38 90 VAL A O 1
ATOM 701 N N . ALA A 1 91 ? 0.001 8.303 -10.210 1.00 76.69 91 ALA A N 1
ATOM 702 C CA . ALA A 1 91 ? 1.003 7.251 -10.050 1.00 76.69 91 ALA A CA 1
ATOM 703 C C . ALA A 1 91 ? 0.463 5.866 -10.439 1.00 76.69 91 ALA A C 1
ATOM 705 O O . ALA A 1 91 ? 1.165 5.104 -11.096 1.00 76.69 91 ALA A O 1
ATOM 706 N N . ILE A 1 92 ? -0.794 5.557 -10.098 1.00 80.00 92 ILE A N 1
ATOM 707 C CA . ILE A 1 92 ? -1.440 4.300 -10.507 1.00 80.00 92 ILE A CA 1
ATOM 708 C C . ILE A 1 92 ? -1.562 4.236 -12.033 1.00 80.00 92 ILE A C 1
ATOM 710 O O . ILE A 1 92 ? -1.151 3.250 -12.638 1.00 80.00 92 ILE A O 1
ATOM 714 N N . VAL A 1 93 ? -2.091 5.289 -12.664 1.00 82.88 93 VAL A N 1
ATOM 715 C CA . VAL A 1 93 ? -2.291 5.327 -14.122 1.00 82.88 93 VAL A CA 1
ATOM 716 C C . VAL A 1 93 ? -0.960 5.228 -14.865 1.00 82.88 93 VAL A C 1
ATOM 718 O O . VAL A 1 93 ? -0.837 4.417 -15.779 1.00 82.88 93 VAL A O 1
ATOM 721 N N . VAL A 1 94 ? 0.048 5.999 -14.451 1.00 78.38 94 VAL A N 1
ATOM 722 C CA . VAL A 1 94 ? 1.381 5.982 -15.069 1.00 78.38 94 VAL A CA 1
ATOM 723 C C . VAL A 1 94 ? 2.093 4.653 -14.829 1.00 78.38 94 VAL A C 1
ATOM 725 O O . VAL A 1 94 ? 2.728 4.142 -15.746 1.00 78.38 94 VAL A O 1
ATOM 728 N N . GLY A 1 95 ? 1.970 4.071 -13.634 1.00 74.06 95 GLY A N 1
ATOM 729 C CA . GLY A 1 95 ? 2.559 2.772 -13.324 1.00 74.06 95 GLY A CA 1
ATOM 730 C C . GLY A 1 95 ? 1.950 1.639 -14.143 1.00 74.06 95 GLY A C 1
ATOM 731 O O . GLY A 1 95 ? 2.679 0.820 -14.690 1.00 74.06 95 GLY A O 1
ATOM 732 N N . VAL A 1 96 ? 0.625 1.618 -14.315 1.00 80.75 96 VAL A N 1
ATOM 733 C CA . VAL A 1 96 ? -0.035 0.635 -15.189 1.00 80.75 96 VAL A CA 1
ATOM 734 C C . VAL A 1 96 ? 0.346 0.863 -16.653 1.00 80.75 96 VAL A C 1
ATOM 736 O O . VAL A 1 96 ? 0.678 -0.096 -17.346 1.00 80.75 96 VAL A O 1
ATOM 739 N N . LEU A 1 97 ? 0.346 2.114 -17.126 1.00 79.00 97 LEU A N 1
ATOM 740 C CA . LEU A 1 97 ? 0.737 2.451 -18.499 1.00 79.00 97 LEU A CA 1
ATOM 741 C C . LEU A 1 97 ? 2.178 2.053 -18.802 1.00 79.00 97 LEU A C 1
ATOM 743 O O . LEU A 1 97 ? 2.418 1.462 -19.851 1.00 79.00 97 LEU A O 1
ATOM 747 N N . SER A 1 98 ? 3.120 2.348 -17.904 1.00 71.56 98 SER A N 1
ATOM 748 C CA . SER A 1 98 ? 4.529 1.998 -18.094 1.00 71.56 98 SER A CA 1
ATOM 749 C C . SER A 1 98 ? 4.699 0.485 -18.185 1.00 71.56 98 SER A C 1
ATOM 751 O O . SER A 1 98 ? 5.344 0.008 -19.110 1.00 71.56 98 SER A O 1
ATOM 753 N N . LEU A 1 99 ? 4.032 -0.271 -17.311 1.00 71.19 99 LEU A N 1
ATOM 754 C CA . LEU A 1 99 ? 4.086 -1.731 -17.288 1.00 71.19 99 LEU A CA 1
ATOM 755 C C . LEU A 1 99 ? 3.454 -2.348 -18.548 1.00 71.19 99 LEU A C 1
ATOM 757 O O . LEU A 1 99 ? 4.020 -3.270 -19.132 1.00 71.19 99 LEU A O 1
ATOM 761 N N . VAL A 1 100 ? 2.321 -1.811 -19.013 1.00 74.94 100 VAL A N 1
ATOM 762 C CA . VAL A 1 100 ? 1.660 -2.248 -20.256 1.00 74.94 100 VAL A CA 1
ATOM 763 C C . VAL A 1 100 ? 2.509 -1.920 -21.481 1.00 74.94 100 VAL A C 1
ATOM 765 O O . VAL A 1 100 ? 2.690 -2.789 -22.328 1.00 74.94 100 VAL A O 1
ATOM 768 N N . LEU A 1 101 ? 3.059 -0.706 -21.571 1.00 71.44 101 LEU A N 1
ATOM 769 C CA . LEU A 1 101 ? 3.938 -0.295 -22.669 1.00 71.44 101 LEU A CA 1
ATOM 770 C C . LEU A 1 101 ? 5.181 -1.182 -22.737 1.00 71.44 101 LEU A C 1
ATOM 772 O O . LEU A 1 101 ? 5.523 -1.672 -23.810 1.00 71.44 101 LEU A O 1
ATOM 776 N N . MET A 1 102 ? 5.814 -1.447 -21.593 1.00 66.19 102 MET A N 1
ATOM 777 C CA . MET A 1 102 ? 7.011 -2.280 -21.535 1.00 66.19 102 MET A CA 1
ATOM 778 C C . MET A 1 102 ? 6.714 -3.749 -21.856 1.00 66.19 102 MET A C 1
ATOM 780 O O . MET A 1 102 ? 7.469 -4.373 -22.598 1.00 66.19 102 MET A O 1
ATOM 784 N N . ARG A 1 103 ? 5.590 -4.291 -21.361 1.00 68.62 103 ARG A N 1
ATOM 785 C CA . ARG A 1 103 ? 5.136 -5.651 -21.693 1.00 68.62 103 ARG A CA 1
ATOM 786 C C . ARG A 1 103 ? 4.746 -5.783 -23.164 1.00 68.62 103 ARG A C 1
ATOM 788 O O . ARG A 1 103 ? 4.927 -6.844 -23.745 1.00 68.62 103 ARG A O 1
ATOM 795 N N . HIS A 1 104 ? 4.195 -4.733 -23.768 1.00 67.06 104 HIS A N 1
ATOM 796 C CA . HIS A 1 104 ? 3.822 -4.767 -25.178 1.00 67.06 104 HIS A CA 1
ATOM 797 C C . HIS A 1 104 ? 5.046 -4.681 -26.102 1.00 67.06 104 HIS A C 1
ATOM 799 O O . HIS A 1 104 ? 5.036 -5.286 -27.170 1.00 67.06 104 HIS A O 1
ATOM 805 N N . PHE A 1 105 ? 6.103 -3.979 -25.679 1.00 63.25 105 PHE A N 1
ATOM 806 C CA . PHE A 1 105 ? 7.351 -3.852 -26.439 1.00 63.25 105 PHE A CA 1
ATOM 807 C C . PHE A 1 105 ? 8.288 -5.066 -26.336 1.00 63.25 105 PHE A C 1
ATOM 809 O O . PHE A 1 105 ? 9.072 -5.275 -27.258 1.00 63.25 105 PHE A O 1
ATOM 816 N N . LEU A 1 106 ? 8.208 -5.874 -25.271 1.00 56.91 106 LEU A N 1
ATOM 817 C CA . LEU A 1 106 ? 8.937 -7.145 -25.159 1.00 56.91 106 LEU A CA 1
ATOM 818 C C . LEU A 1 106 ? 7.965 -8.340 -25.190 1.00 56.91 106 LEU A C 1
ATOM 820 O O . LEU A 1 106 ? 7.554 -8.827 -24.136 1.00 56.91 106 LEU A O 1
ATOM 824 N N . PRO A 1 107 ? 7.585 -8.833 -26.383 1.00 49.88 107 PRO A N 1
ATOM 825 C CA . PRO A 1 107 ? 6.995 -10.155 -26.524 1.00 49.88 107 PRO A CA 1
ATOM 826 C C . PRO A 1 107 ? 8.110 -11.207 -26.406 1.00 49.88 107 PRO A C 1
ATOM 828 O O . PRO A 1 107 ? 8.696 -11.609 -27.410 1.00 49.88 107 PRO A O 1
ATOM 831 N N . LEU A 1 108 ? 8.430 -11.621 -25.180 1.00 49.12 108 LEU A N 1
ATOM 832 C CA . LEU A 1 108 ? 9.139 -12.873 -24.897 1.00 49.12 108 LEU A CA 1
ATOM 833 C C . LEU A 1 108 ? 8.244 -13.739 -24.010 1.00 49.12 108 LEU A C 1
ATOM 835 O O . LEU A 1 108 ? 7.809 -13.231 -22.950 1.00 49.12 108 LEU A O 1
#

pLDDT: mean 75.09, std 11.65, range [49.12, 94.25]

Sequence (108 aa):
MRPYYVALILGMAAVTYATRVGFIGVARQFEMHPLLRRSLEYVPVAILAALVFPAVLAPSGTMESPVANIYIWAALITAATLFTTKRQWVAIVVGVLSLVLMRHFLPL

Radius of gyration: 20.83 Å; chains: 1; bounding box: 55×31×53 Å